Protein AF-A0A538KLN3-F1 (afdb_monomer_lite)

Foldseek 3Di:
DPPPVVVVPPPQFDQDPDGTDVVSVVVVVVVVVVVVVVVVVVVVVVVVVVVVVVVVVVVVVVVVVVVVVVVVVVVVVVVVVVVVVVVVVVVVVVVVVVVVVVVVVVVVVVVVVVVVVVVVVVVVVVVVVVVVVVVD

Sequence (136 aa):
MALERETIEKKDFPVGRRGYDPSAVDAHLQAIAAEVDELKRSNRQRKETLATGASEQVRAIIEAAETSGAEIRREAEEEAREIRADANRDAKREREEAARAAQTEREQAASEAQRQRDEASVQARDYVGRVSDLTS

pLDDT: mean 89.15, std 14.96, range [40.44, 98.62]

Secondary structure (DSSP, 8-state):
----TTTTSTTSS-EETTEE-HHHHHHHHHHHHHHHHHHHHHHHHHHHHHHHHHHHHHHHHHHHHHHHHHHHHHHHHHHHHHHHHHHHHHHHHHHHHHHHHHHHHHHHHHHHHHHHHHHHHHHHHHHHHHHHHHH-

Radius of gyration: 53.35 Å; chains: 1; bounding box: 85×17×156 Å

Structure (mmCIF, N/CA/C/O backbone):
data_AF-A0A538KLN3-F1
#
_entry.id   AF-A0A538KLN3-F1
#
loop_
_atom_site.group_PDB
_atom_site.id
_atom_site.type_symbol
_atom_site.label_atom_id
_atom_site.label_alt_id
_atom_site.label_comp_id
_atom_site.label_asym_id
_atom_site.label_entity_id
_atom_site.label_seq_id
_atom_site.pdbx_PDB_ins_code
_atom_site.Cartn_x
_atom_site.Cartn_y
_atom_site.Cartn_z
_atom_site.occupancy
_atom_site.B_iso_or_equiv
_atom_site.auth_seq_id
_atom_site.auth_comp_id
_atom_site.auth_asym_id
_atom_site.auth_atom_id
_atom_site.pdbx_PDB_model_num
ATOM 1 N N . MET A 1 1 ? -22.105 1.886 48.375 1.00 40.44 1 MET A N 1
ATOM 2 C CA . MET A 1 1 ? -22.461 2.582 49.620 1.00 40.44 1 MET A CA 1
ATOM 3 C C . MET A 1 1 ? -21.918 1.740 50.743 1.00 40.44 1 MET A C 1
ATOM 5 O O . MET A 1 1 ? -22.318 0.591 50.871 1.00 40.44 1 MET A O 1
ATOM 9 N N . ALA A 1 2 ? -20.891 2.248 51.418 1.00 42.47 2 ALA A N 1
AT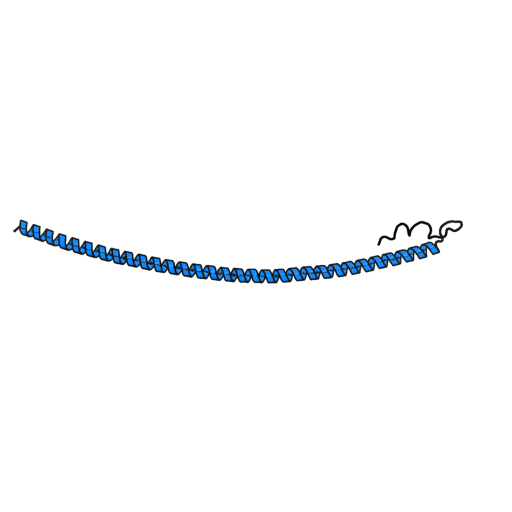OM 10 C CA . ALA A 1 2 ? -20.478 1.678 52.686 1.00 42.47 2 ALA A CA 1
ATOM 11 C C . ALA A 1 2 ? -21.656 1.878 53.641 1.00 42.47 2 ALA A C 1
ATOM 13 O O . ALA A 1 2 ? -22.209 2.974 53.661 1.00 42.47 2 ALA A O 1
ATOM 14 N N . LEU A 1 3 ? -22.055 0.840 54.376 1.00 53.84 3 LEU A N 1
ATOM 15 C CA . LEU A 1 3 ? -22.774 1.056 55.626 1.00 53.84 3 LEU A CA 1
ATOM 16 C C . LEU A 1 3 ? -21.921 2.060 56.403 1.00 53.84 3 LEU A C 1
ATOM 18 O O . LEU A 1 3 ? -20.764 1.762 56.720 1.00 53.84 3 LEU A O 1
ATOM 22 N N . GLU A 1 4 ? -22.411 3.290 56.540 1.00 50.19 4 GLU A N 1
ATOM 23 C CA . GLU A 1 4 ? -21.674 4.345 57.217 1.00 50.19 4 GLU A CA 1
ATOM 24 C C . GLU A 1 4 ? -21.343 3.813 58.609 1.00 50.19 4 GLU A C 1
ATOM 26 O O . GLU A 1 4 ? -22.218 3.339 59.332 1.00 50.19 4 GLU A O 1
ATOM 31 N N . ARG A 1 5 ? -20.053 3.816 58.976 1.00 50.59 5 ARG A N 1
ATOM 32 C CA . ARG A 1 5 ? -19.593 3.333 60.293 1.00 50.59 5 ARG A CA 1
ATOM 33 C C . ARG A 1 5 ? -20.361 3.985 61.447 1.00 50.59 5 ARG A C 1
ATOM 35 O O . ARG A 1 5 ? -20.402 3.410 62.527 1.00 50.59 5 ARG A O 1
ATOM 42 N N . GLU A 1 6 ? -20.944 5.151 61.191 1.00 51.22 6 GLU A N 1
ATOM 43 C CA . GLU A 1 6 ? -21.773 5.940 62.096 1.00 51.22 6 GLU A CA 1
ATOM 44 C C . GLU A 1 6 ? -23.141 5.293 62.387 1.00 51.22 6 GLU A C 1
ATOM 46 O O . GLU A 1 6 ? -23.649 5.441 63.492 1.00 51.22 6 GLU A O 1
ATOM 51 N N . THR A 1 7 ? -23.717 4.509 61.465 1.00 52.75 7 THR A N 1
ATOM 52 C CA . THR A 1 7 ? -24.994 3.797 61.685 1.00 52.75 7 THR A CA 1
ATOM 53 C C . THR A 1 7 ? -24.812 2.516 62.504 1.00 52.75 7 THR A C 1
ATOM 55 O O . THR A 1 7 ? -25.705 2.120 63.235 1.00 52.75 7 THR A O 1
ATOM 58 N N . ILE A 1 8 ? -23.626 1.894 62.446 1.00 54.88 8 ILE A N 1
ATOM 59 C CA . ILE A 1 8 ? -23.242 0.736 63.282 1.00 54.88 8 ILE A CA 1
ATOM 60 C C . ILE A 1 8 ? -22.565 1.228 64.581 1.00 54.88 8 ILE A C 1
ATOM 62 O O . ILE A 1 8 ? -21.755 0.539 65.206 1.00 54.88 8 ILE A O 1
ATOM 66 N N . GLU A 1 9 ? -22.834 2.461 65.015 1.00 51.91 9 GLU A N 1
ATOM 67 C CA . GLU A 1 9 ? -22.449 2.866 66.360 1.00 51.91 9 GLU A CA 1
ATOM 68 C C . GLU A 1 9 ? -23.309 2.123 67.388 1.00 51.91 9 GLU A C 1
ATOM 70 O O . GLU A 1 9 ? -24.508 1.952 67.222 1.00 51.91 9 GLU A O 1
ATOM 75 N N . LYS A 1 10 ? -22.648 1.694 68.470 1.00 53.56 10 LYS A N 1
ATOM 76 C CA . LYS A 1 10 ? -23.058 0.920 69.665 1.00 53.56 10 LYS A CA 1
ATOM 77 C C . LYS A 1 10 ? -24.443 1.176 70.318 1.00 53.56 10 LYS A C 1
ATOM 79 O O . LYS A 1 10 ? -24.670 0.653 71.411 1.00 53.56 10 LYS A O 1
ATOM 84 N N . LYS A 1 11 ? -25.324 1.985 69.731 1.00 54.47 11 LYS A N 1
ATOM 85 C CA . LYS A 1 11 ? -26.579 2.504 70.289 1.00 54.47 11 LYS A CA 1
ATOM 86 C C . LYS A 1 11 ? -27.849 1.770 69.838 1.00 54.47 11 LYS A C 1
ATOM 88 O O . LYS A 1 11 ? -28.867 1.953 70.495 1.00 54.47 11 LYS A O 1
ATOM 93 N N . ASP A 1 12 ? -27.793 0.920 68.813 1.00 59.28 12 ASP A N 1
ATOM 94 C CA . ASP A 1 12 ? -28.987 0.221 68.294 1.00 59.28 12 ASP A CA 1
ATOM 95 C C . ASP A 1 12 ? -29.430 -0.996 69.122 1.00 59.28 12 ASP A C 1
ATOM 97 O O . ASP A 1 12 ? -30.517 -1.535 68.917 1.00 59.28 12 ASP A O 1
ATOM 101 N N . PHE A 1 13 ? -28.623 -1.425 70.096 1.00 58.72 13 PHE A N 1
ATOM 102 C CA . PHE A 1 13 ? -28.920 -2.608 70.900 1.00 58.72 13 PHE A CA 1
ATOM 103 C C . PHE A 1 13 ? -29.306 -2.230 72.336 1.00 58.72 13 PHE A C 1
ATOM 105 O O . PHE A 1 13 ? -28.456 -1.726 73.081 1.00 58.72 13 PHE A O 1
ATOM 112 N N . PRO A 1 14 ? -30.550 -2.499 72.775 1.00 60.72 14 PRO A N 1
ATOM 113 C CA . PRO A 1 14 ? -30.948 -2.267 74.156 1.00 60.72 14 PRO A CA 1
ATOM 114 C C . PRO A 1 14 ? -30.121 -3.148 75.102 1.00 60.72 14 PRO A C 1
ATOM 116 O O . PRO A 1 14 ? -29.943 -4.350 74.886 1.00 60.72 14 PRO A O 1
ATOM 119 N N . VAL A 1 15 ? -29.592 -2.532 76.161 1.00 57.62 15 VAL A N 1
ATOM 120 C CA . VAL A 1 15 ? -28.735 -3.194 77.152 1.00 57.62 15 VAL A CA 1
ATOM 121 C C . VAL A 1 15 ? -29.587 -3.561 78.366 1.00 57.62 15 VAL A C 1
ATOM 123 O O . VAL A 1 15 ? -30.045 -2.691 79.106 1.00 57.62 15 VAL A O 1
ATOM 126 N N . GLY A 1 16 ? -29.826 -4.853 78.578 1.00 61.91 16 GLY A N 1
ATOM 127 C CA . GLY A 1 16 ? -30.449 -5.365 79.796 1.00 61.91 16 GLY A CA 1
ATOM 128 C C . GLY A 1 16 ? -29.449 -5.455 80.955 1.00 61.91 16 GLY A C 1
ATOM 129 O O . GLY A 1 16 ? -28.248 -5.248 80.788 1.00 61.91 16 GLY A O 1
ATOM 130 N N . ARG A 1 17 ? -29.919 -5.866 82.144 1.00 55.09 17 ARG A N 1
ATOM 131 C CA . ARG A 1 17 ? -29.104 -6.023 83.376 1.00 55.09 17 ARG A CA 1
ATOM 132 C C . ARG A 1 17 ? -27.859 -6.933 83.243 1.00 55.09 17 ARG A C 1
ATOM 134 O O . ARG A 1 17 ? -27.083 -7.008 84.192 1.00 55.09 17 ARG A O 1
ATOM 141 N N . ARG A 1 18 ? -27.667 -7.639 82.118 1.00 59.72 18 ARG A N 1
ATOM 142 C CA . ARG A 1 18 ? -26.562 -8.586 81.866 1.00 59.72 18 ARG A CA 1
ATOM 143 C C . ARG A 1 18 ? -25.965 -8.559 80.443 1.00 59.72 18 ARG A C 1
ATOM 145 O O . ARG A 1 18 ? -25.191 -9.454 80.125 1.00 59.72 18 ARG A O 1
ATOM 152 N N . GLY A 1 19 ? -26.276 -7.563 79.606 1.00 69.06 19 GLY A N 1
ATOM 153 C CA . GLY A 1 19 ? -25.743 -7.464 78.236 1.00 69.06 19 GLY A CA 1
ATOM 154 C C . GLY A 1 19 ? -26.793 -7.065 77.197 1.00 69.06 19 GLY A C 1
ATOM 155 O O . GLY A 1 19 ? -27.883 -6.629 77.561 1.00 69.06 19 GLY A O 1
ATOM 156 N N . TYR A 1 20 ? -26.450 -7.197 75.913 1.00 72.69 20 TYR A N 1
ATOM 157 C CA . TYR A 1 20 ? -27.360 -6.930 74.794 1.00 72.69 20 TYR A CA 1
ATOM 158 C C . TYR A 1 20 ? -28.509 -7.941 74.741 1.00 72.69 20 TYR A C 1
ATOM 160 O O . TYR A 1 20 ? -28.307 -9.114 75.056 1.00 72.69 20 TYR A O 1
ATOM 168 N N . ASP A 1 21 ? -29.694 -7.486 74.334 1.00 80.19 21 ASP A N 1
ATOM 169 C CA . ASP A 1 21 ? -30.831 -8.361 74.036 1.00 80.19 21 ASP A CA 1
ATOM 170 C C . ASP A 1 21 ? -30.524 -9.234 72.803 1.00 80.19 21 ASP A C 1
ATOM 172 O O . ASP A 1 21 ? -30.411 -8.695 71.697 1.00 80.19 21 ASP A O 1
ATOM 176 N N . PRO A 1 22 ? -30.399 -10.568 72.956 1.00 80.31 22 PRO A N 1
ATOM 177 C CA . PRO A 1 22 ? -30.076 -11.459 71.845 1.00 80.31 22 PRO A CA 1
ATOM 178 C C . PRO A 1 22 ? -31.083 -11.378 70.694 1.00 80.31 22 PRO A C 1
ATOM 180 O O . PRO A 1 22 ? -30.689 -11.450 69.537 1.00 80.31 22 PRO A O 1
ATOM 183 N N . SER A 1 23 ? -32.368 -11.157 70.989 1.00 82.88 23 SER A N 1
ATOM 184 C CA . SER A 1 23 ? -33.414 -11.101 69.961 1.00 82.88 23 SER A CA 1
ATOM 185 C C . SER A 1 23 ? -33.324 -9.838 69.099 1.00 82.88 23 SER A C 1
ATOM 187 O O . SER A 1 23 ? -33.508 -9.897 67.883 1.00 82.88 23 SER A O 1
ATOM 189 N N . ALA A 1 24 ? -32.965 -8.704 69.709 1.00 82.31 24 ALA A N 1
ATOM 190 C CA . ALA A 1 24 ? -32.718 -7.453 68.998 1.00 82.31 24 ALA A CA 1
ATOM 191 C C . ALA A 1 24 ? -31.444 -7.534 68.140 1.00 82.31 24 ALA A C 1
ATOM 193 O O . ALA A 1 24 ? -31.406 -7.009 67.026 1.00 82.31 24 ALA A O 1
ATOM 194 N N . VAL A 1 25 ? -30.416 -8.230 68.636 1.00 83.94 25 VAL A N 1
ATOM 195 C CA . VAL A 1 25 ? -29.184 -8.498 67.881 1.00 83.94 25 VAL A CA 1
ATOM 196 C C . VAL A 1 25 ? -29.466 -9.385 66.672 1.00 83.94 25 VAL A C 1
ATOM 198 O O . VAL A 1 25 ? -29.067 -9.034 65.564 1.00 83.94 25 VAL A O 1
ATOM 201 N N . ASP A 1 26 ? -30.200 -10.481 66.853 1.00 84.38 26 ASP A N 1
ATOM 202 C CA . ASP A 1 26 ? -30.544 -11.396 65.763 1.00 84.38 26 ASP A CA 1
ATOM 203 C C . ASP A 1 26 ? -31.380 -10.702 64.680 1.00 84.38 26 ASP A C 1
ATOM 205 O O . ASP A 1 26 ? -31.111 -10.873 63.490 1.00 84.38 26 ASP A O 1
ATOM 209 N N . ALA A 1 27 ? -32.340 -9.858 65.074 1.00 87.56 27 ALA A N 1
ATOM 210 C CA . ALA A 1 27 ? -33.141 -9.072 64.136 1.00 87.56 27 ALA A CA 1
ATOM 211 C C . ALA A 1 27 ? -32.282 -8.097 63.308 1.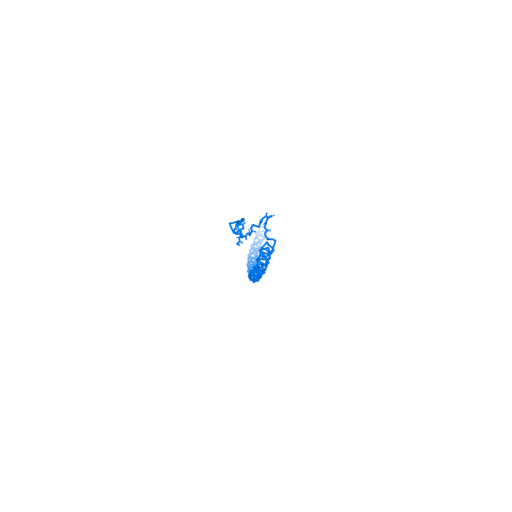00 87.56 27 ALA A C 1
ATOM 213 O O . ALA A 1 27 ? -32.453 -7.989 62.093 1.00 87.56 27 ALA A O 1
ATOM 214 N N . HIS A 1 28 ? -31.318 -7.422 63.937 1.00 85.44 28 HIS A N 1
ATOM 215 C CA . HIS A 1 28 ? -30.410 -6.513 63.236 1.00 85.44 28 HIS A CA 1
ATOM 216 C C . HIS A 1 28 ? -29.427 -7.260 62.324 1.00 85.44 28 HIS A C 1
ATOM 218 O O . HIS A 1 28 ? -29.189 -6.845 61.191 1.00 85.44 28 HIS A O 1
ATOM 224 N N . LEU A 1 29 ? -28.881 -8.394 62.774 1.00 88.62 29 LEU A N 1
ATOM 225 C CA . LEU A 1 29 ? -28.012 -9.233 61.947 1.00 88.62 29 LEU A CA 1
ATOM 226 C C . LEU A 1 29 ? -28.761 -9.799 60.735 1.00 88.62 29 LEU A C 1
ATOM 228 O O . LEU A 1 29 ? -28.181 -9.877 59.652 1.00 88.62 29 LEU A O 1
ATOM 232 N N . GLN A 1 30 ? -30.046 -10.136 60.880 1.00 89.81 30 GLN A N 1
ATOM 233 C CA . GLN A 1 30 ? -30.904 -10.510 59.752 1.00 89.81 30 GLN A CA 1
ATOM 234 C C . GLN A 1 30 ? -31.116 -9.346 58.775 1.00 89.81 30 GLN A C 1
ATOM 236 O O . GLN A 1 30 ? -31.049 -9.564 57.565 1.00 89.81 30 GLN A O 1
ATOM 241 N N . ALA A 1 31 ? -31.311 -8.120 59.271 1.00 88.88 31 ALA A N 1
ATOM 242 C CA . ALA A 1 31 ? -31.421 -6.932 58.423 1.00 88.88 31 ALA A CA 1
ATOM 243 C C . ALA A 1 31 ? -30.125 -6.675 57.630 1.00 88.88 31 ALA A C 1
ATOM 245 O O . ALA A 1 31 ? -30.171 -6.546 56.407 1.00 88.88 31 ALA A O 1
ATOM 246 N N . ILE A 1 32 ? -28.960 -6.724 58.289 1.00 90.31 32 ILE A N 1
ATOM 247 C CA . ILE A 1 32 ? -27.654 -6.605 57.620 1.00 90.31 32 ILE A CA 1
ATOM 248 C C . ILE A 1 32 ? -27.465 -7.723 56.591 1.00 90.31 32 ILE A C 1
ATOM 250 O O . ILE A 1 32 ? -27.003 -7.467 55.480 1.00 90.31 32 ILE A O 1
ATOM 254 N N . ALA A 1 33 ? -27.808 -8.968 56.933 1.00 90.94 33 ALA A N 1
ATOM 255 C CA . ALA A 1 33 ? -27.683 -10.087 56.005 1.00 90.94 33 ALA A CA 1
ATOM 256 C C . ALA A 1 33 ? -28.539 -9.869 54.745 1.00 90.94 33 ALA A C 1
ATOM 258 O O . ALA A 1 33 ? -28.049 -10.075 53.633 1.00 90.94 33 ALA A O 1
ATOM 259 N N . ALA A 1 34 ? -29.772 -9.378 54.905 1.00 91.81 34 ALA A N 1
ATOM 260 C CA . ALA A 1 34 ? -30.656 -9.049 53.792 1.00 91.81 34 ALA A CA 1
ATOM 261 C C . ALA A 1 34 ? -30.095 -7.917 52.911 1.00 91.81 34 ALA A C 1
ATOM 263 O O . ALA A 1 34 ? -30.097 -8.039 51.683 1.00 91.81 34 ALA A O 1
ATOM 264 N N . GLU A 1 35 ? -29.561 -6.853 53.515 1.00 91.00 35 GLU A N 1
ATOM 265 C CA . GLU A 1 35 ? -28.941 -5.736 52.790 1.00 91.00 35 GLU A CA 1
ATOM 266 C C . GLU A 1 35 ? -27.664 -6.151 52.050 1.00 91.00 35 GLU A C 1
ATOM 268 O O . GLU A 1 35 ? -27.459 -5.783 50.891 1.00 91.00 35 GLU A O 1
ATOM 273 N N . VAL A 1 36 ? -26.808 -6.960 52.682 1.00 93.12 36 VAL A N 1
ATOM 274 C CA . VAL A 1 36 ? -25.594 -7.499 52.055 1.00 93.12 36 VAL A CA 1
ATOM 275 C C . VAL A 1 36 ? -25.952 -8.407 50.882 1.00 93.12 36 VAL A C 1
ATOM 277 O O . VAL A 1 36 ? -25.294 -8.350 49.839 1.00 93.12 36 VAL A O 1
ATOM 280 N N . ASP A 1 37 ? -26.984 -9.235 51.018 1.00 92.81 37 ASP A N 1
ATOM 281 C CA . ASP A 1 37 ? -27.442 -10.090 49.929 1.00 92.81 37 ASP A CA 1
ATOM 282 C C . ASP A 1 37 ? -28.015 -9.278 48.765 1.00 92.81 37 ASP A C 1
ATOM 284 O O . ASP A 1 37 ? -27.697 -9.571 47.609 1.00 92.81 37 ASP A O 1
ATOM 288 N N . GLU A 1 38 ? -28.767 -8.213 49.040 1.00 92.88 38 GLU A N 1
ATOM 289 C CA . GLU A 1 38 ? -29.251 -7.291 48.009 1.00 92.88 38 GLU A CA 1
ATOM 290 C C . GLU A 1 38 ? -28.100 -6.546 47.314 1.00 92.88 38 GLU A C 1
ATOM 292 O O . GLU A 1 38 ? -28.025 -6.476 46.082 1.00 92.88 38 GLU A O 1
ATOM 297 N N . LEU A 1 39 ? -27.107 -6.084 48.075 1.00 92.81 39 LEU A N 1
ATOM 298 C CA . LEU A 1 39 ? -25.903 -5.468 47.522 1.00 92.81 39 LEU A CA 1
ATOM 299 C C . LEU A 1 39 ? -25.109 -6.451 46.643 1.00 92.81 39 LEU A C 1
ATOM 301 O O . LEU A 1 39 ? -24.561 -6.067 45.605 1.00 92.81 39 LEU A O 1
ATOM 305 N N . LYS A 1 40 ? -25.042 -7.732 47.021 1.00 93.44 40 LYS A N 1
ATOM 306 C CA . LYS A 1 40 ? -24.402 -8.781 46.210 1.00 93.44 40 LYS A CA 1
ATOM 307 C C . LYS A 1 40 ? -25.188 -9.088 44.936 1.00 93.44 40 LYS A C 1
ATOM 309 O O . LYS A 1 40 ? -24.562 -9.385 43.915 1.00 93.44 40 LYS A O 1
ATOM 314 N N . ARG A 1 41 ? -26.526 -9.070 44.975 1.00 93.00 41 ARG A N 1
ATOM 315 C CA . ARG A 1 41 ? -27.382 -9.273 43.790 1.00 93.00 41 ARG A CA 1
ATOM 316 C C . ARG A 1 41 ? -27.242 -8.114 42.808 1.00 93.00 41 ARG A C 1
ATOM 318 O O . ARG A 1 41 ? -26.894 -8.349 41.653 1.00 93.00 41 ARG A O 1
ATOM 325 N N . SER A 1 42 ? -27.386 -6.880 43.284 1.00 91.88 42 SER A N 1
ATOM 326 C CA . SER A 1 42 ? -27.243 -5.679 42.452 1.00 91.88 42 SER A CA 1
ATOM 327 C C . SER A 1 42 ? -25.845 -5.552 41.834 1.00 91.88 42 SER A C 1
ATOM 329 O O . SER A 1 42 ? -25.718 -5.229 40.654 1.00 91.88 42 SER A O 1
ATOM 331 N N . ASN A 1 43 ? -24.775 -5.877 42.573 1.00 92.06 43 ASN A N 1
ATOM 332 C CA . ASN A 1 43 ? -23.423 -5.911 42.006 1.00 92.06 43 ASN A CA 1
ATOM 333 C C . ASN A 1 43 ? -23.253 -6.980 40.920 1.00 92.06 43 ASN A C 1
ATOM 335 O O . ASN A 1 43 ? -22.555 -6.728 39.939 1.00 92.06 43 ASN A O 1
ATOM 339 N N . ARG A 1 44 ? -23.857 -8.166 41.077 1.00 92.12 44 ARG A N 1
ATOM 340 C CA . ARG A 1 44 ? -23.821 -9.212 40.042 1.00 92.12 44 ARG A CA 1
ATOM 341 C C . ARG A 1 44 ? -24.512 -8.746 38.763 1.00 92.12 44 ARG A C 1
ATOM 343 O O . ARG A 1 44 ? -23.890 -8.804 37.709 1.00 92.12 44 ARG A O 1
ATOM 350 N N . GLN A 1 45 ? -25.716 -8.191 38.878 1.00 91.19 45 GLN A N 1
ATOM 351 C CA . GLN A 1 45 ? -26.461 -7.645 37.739 1.00 91.19 45 GLN A CA 1
ATOM 352 C C . GLN A 1 45 ? -25.685 -6.528 37.029 1.00 91.19 45 GLN A C 1
ATOM 354 O O . GLN A 1 45 ? -25.528 -6.563 35.815 1.00 91.19 45 GLN A O 1
ATOM 359 N N . ARG A 1 46 ? -25.109 -5.576 37.780 1.00 90.25 46 ARG A N 1
ATOM 360 C CA . ARG A 1 46 ? -24.280 -4.506 37.196 1.00 90.25 46 ARG A CA 1
ATOM 361 C C . ARG A 1 46 ? -23.087 -5.057 36.421 1.00 90.25 46 ARG A C 1
ATOM 363 O O . ARG A 1 46 ? -22.806 -4.572 35.331 1.00 90.25 46 ARG A O 1
ATOM 370 N N . LYS A 1 47 ? -22.386 -6.057 36.966 1.00 91.75 47 LYS A N 1
ATOM 371 C CA . LYS A 1 47 ? -21.253 -6.701 36.283 1.00 91.75 47 LYS A CA 1
ATOM 372 C C . LYS A 1 47 ? -21.685 -7.409 35.001 1.00 91.75 47 LYS A C 1
ATOM 374 O O . LYS A 1 47 ? -20.971 -7.317 34.013 1.00 91.75 47 LYS A O 1
ATOM 379 N N . GLU A 1 48 ? -22.833 -8.076 35.010 1.00 90.38 48 GLU A N 1
ATOM 380 C CA . GLU A 1 48 ? -23.387 -8.762 33.840 1.00 90.38 48 GLU A CA 1
ATOM 381 C C . GLU A 1 48 ? -23.766 -7.779 32.724 1.00 90.38 48 GLU A C 1
ATOM 383 O O . GLU A 1 48 ? -23.381 -7.973 31.571 1.00 90.38 48 GLU A O 1
ATOM 388 N N . THR A 1 49 ? -24.423 -6.666 33.066 1.00 90.19 49 THR A N 1
ATOM 389 C CA . THR A 1 49 ? -24.722 -5.589 32.109 1.00 90.19 49 THR A CA 1
ATOM 390 C C . THR A 1 49 ? -23.445 -4.984 31.524 1.00 90.19 49 THR A C 1
ATOM 392 O O . THR A 1 49 ? -23.359 -4.764 30.319 1.00 90.19 49 THR A O 1
ATOM 395 N N . LEU A 1 50 ? -22.431 -4.747 32.361 1.00 94.19 50 LEU A N 1
ATOM 396 C CA . LEU A 1 50 ? -21.162 -4.156 31.930 1.00 94.19 50 LEU A CA 1
ATOM 397 C C . LEU A 1 50 ? -20.358 -5.118 31.045 1.00 94.19 50 LEU A C 1
ATOM 399 O O . LEU A 1 50 ? -19.780 -4.690 30.052 1.00 94.19 50 LEU A O 1
ATOM 403 N N . ALA A 1 51 ? -20.368 -6.415 31.364 1.00 93.69 51 ALA A N 1
ATOM 404 C CA . ALA A 1 51 ? -19.770 -7.451 30.529 1.00 93.69 51 ALA A CA 1
ATOM 405 C C . ALA A 1 51 ? -20.477 -7.554 29.171 1.00 93.69 51 ALA A C 1
ATOM 407 O O . ALA A 1 51 ? -19.805 -7.584 28.147 1.00 93.69 51 ALA A O 1
ATOM 408 N N . THR A 1 52 ? -21.813 -7.528 29.158 1.00 94.31 52 THR A N 1
ATOM 409 C CA . THR A 1 52 ? -22.607 -7.575 27.920 1.00 94.31 52 THR A CA 1
ATOM 410 C C . THR A 1 52 ? -22.303 -6.373 27.029 1.00 94.31 52 THR A C 1
ATOM 412 O O . THR A 1 52 ? -21.913 -6.554 25.879 1.00 94.31 52 THR A O 1
ATOM 415 N N . GLY A 1 53 ? -22.359 -5.154 27.579 1.00 94.31 53 GLY A N 1
ATOM 416 C CA . GLY A 1 53 ? -22.036 -3.940 26.826 1.00 94.31 53 GLY A CA 1
ATOM 417 C C . GLY A 1 53 ? -20.582 -3.907 26.342 1.00 94.31 53 GLY A C 1
ATOM 418 O O . GLY A 1 53 ? -20.312 -3.495 25.217 1.00 94.31 53 GLY A O 1
ATOM 419 N N . ALA A 1 54 ? -19.632 -4.400 27.145 1.00 94.88 54 ALA A N 1
ATOM 420 C CA . ALA A 1 54 ? -18.239 -4.520 26.719 1.00 94.88 54 ALA A CA 1
ATOM 421 C C . ALA A 1 54 ? -18.067 -5.542 25.583 1.00 94.88 54 ALA A C 1
ATOM 423 O O . ALA A 1 54 ? -17.333 -5.278 24.633 1.00 94.88 54 ALA A O 1
ATOM 424 N N . SER A 1 55 ? -18.748 -6.690 25.645 1.00 95.81 55 SER A N 1
ATOM 425 C CA . SER A 1 55 ? -18.720 -7.699 24.581 1.00 95.81 55 SER A CA 1
ATOM 426 C C . SER A 1 55 ? -19.340 -7.188 23.282 1.00 95.81 55 SER A C 1
ATOM 428 O O . SER A 1 55 ? -18.770 -7.415 22.216 1.00 95.81 55 SER A O 1
ATOM 430 N N . GLU A 1 56 ? -20.459 -6.467 23.354 1.00 96.44 56 GLU A N 1
ATOM 431 C CA . GLU A 1 56 ? -21.081 -5.817 22.195 1.00 96.44 56 GLU A CA 1
ATOM 432 C C . GLU A 1 56 ? -20.152 -4.770 21.575 1.00 96.44 56 GLU A C 1
ATOM 434 O O . GLU A 1 56 ? -19.947 -4.769 20.361 1.00 96.44 56 GLU A O 1
ATOM 439 N N . GLN A 1 57 ? -19.512 -3.944 22.406 1.00 96.81 57 GLN A N 1
ATOM 440 C CA . GLN A 1 57 ? -18.557 -2.943 21.941 1.00 96.81 57 GLN A CA 1
ATOM 441 C C . GLN A 1 57 ? -17.344 -3.583 21.253 1.00 96.81 57 GLN A C 1
ATOM 443 O O . GLN A 1 57 ? -16.932 -3.134 20.185 1.00 96.81 57 GLN A O 1
ATOM 448 N N . VAL A 1 58 ? -16.773 -4.644 21.834 1.00 97.88 58 VAL A N 1
ATOM 449 C CA . VAL A 1 58 ? -15.651 -5.376 21.223 1.00 97.88 58 VAL A CA 1
ATOM 450 C C . VAL A 1 58 ? -16.075 -6.006 19.898 1.00 97.88 58 VAL A C 1
ATOM 452 O O . VAL A 1 58 ? -15.339 -5.900 18.920 1.00 97.88 58 VAL A O 1
ATOM 455 N N . ARG A 1 59 ? -17.271 -6.604 19.830 1.00 97.31 59 ARG A N 1
ATOM 456 C CA . ARG A 1 59 ? -17.809 -7.169 18.587 1.00 97.31 59 ARG A CA 1
A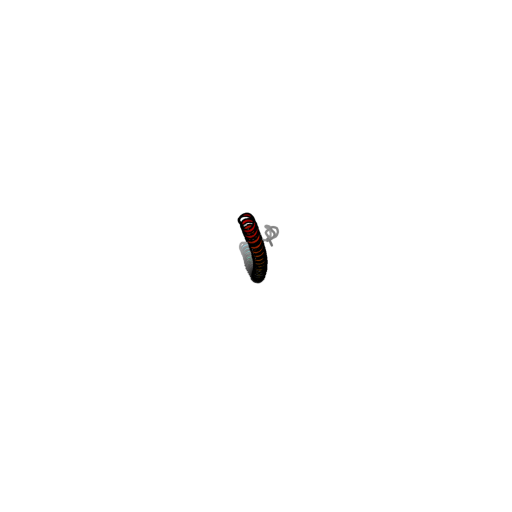TOM 457 C C . ARG A 1 59 ? -17.946 -6.106 17.495 1.00 97.31 59 ARG A C 1
ATOM 459 O O . ARG A 1 59 ? -17.495 -6.347 16.382 1.00 97.31 59 ARG A O 1
ATOM 466 N N . ALA A 1 60 ? -18.491 -4.935 17.825 1.00 97.88 60 ALA A N 1
ATOM 467 C CA . ALA A 1 60 ? -18.638 -3.830 16.879 1.00 97.88 60 ALA A CA 1
ATOM 468 C C . ALA A 1 60 ? -17.283 -3.319 16.357 1.00 97.88 60 ALA A C 1
ATOM 470 O O . ALA A 1 60 ? -17.140 -3.035 15.170 1.00 97.88 60 ALA A O 1
ATOM 471 N N . ILE A 1 61 ? -16.265 -3.240 17.224 1.00 98.06 61 ILE A N 1
ATOM 472 C CA . ILE A 1 61 ? -14.906 -2.845 16.820 1.00 98.06 61 ILE A CA 1
ATOM 473 C C . ILE A 1 61 ? -14.300 -3.876 15.865 1.00 98.06 61 ILE A C 1
ATOM 475 O O . ILE A 1 61 ? -13.703 -3.492 14.862 1.00 98.06 61 ILE A O 1
ATOM 479 N N . ILE A 1 62 ? -14.445 -5.170 16.164 1.00 98.38 62 ILE A N 1
ATOM 480 C CA . ILE A 1 62 ? -13.912 -6.242 15.314 1.00 98.38 62 ILE A CA 1
ATOM 481 C C . ILE A 1 62 ? -14.592 -6.220 13.944 1.00 98.38 62 ILE A C 1
ATOM 483 O O . ILE A 1 62 ? -13.900 -6.243 12.935 1.00 98.38 62 ILE A O 1
ATOM 487 N N . GLU A 1 63 ? -15.915 -6.084 13.892 1.00 97.94 63 GLU A N 1
ATOM 488 C CA . GLU A 1 63 ? -16.668 -6.012 12.633 1.00 97.94 63 GLU A CA 1
ATOM 489 C C . GLU A 1 63 ? -16.255 -4.801 11.775 1.00 97.94 63 GLU A C 1
ATOM 491 O O . GLU A 1 63 ? -16.037 -4.920 10.564 1.00 97.94 63 GLU A O 1
ATOM 496 N N . ALA A 1 64 ? -16.057 -3.638 12.405 1.00 97.81 64 ALA A N 1
ATOM 497 C CA . ALA A 1 64 ? -15.538 -2.454 11.726 1.00 97.81 64 ALA A CA 1
ATOM 498 C C . ALA A 1 64 ? -14.100 -2.665 11.216 1.00 97.81 64 ALA A C 1
ATOM 500 O O . ALA A 1 64 ? -13.779 -2.287 10.088 1.00 97.81 64 ALA A O 1
ATOM 501 N N . ALA A 1 65 ? -13.239 -3.299 12.017 1.00 97.50 65 ALA A N 1
ATOM 502 C CA . ALA A 1 65 ? -11.863 -3.605 11.636 1.00 97.50 65 ALA A CA 1
ATOM 503 C C . ALA A 1 65 ? -11.788 -4.632 10.495 1.00 97.50 65 ALA A C 1
ATOM 505 O O . ALA A 1 65 ? -10.954 -4.498 9.602 1.00 97.50 65 ALA A O 1
ATOM 506 N N . GLU A 1 66 ? -12.665 -5.635 10.485 1.00 98.31 66 GLU A N 1
ATOM 507 C CA . GLU A 1 66 ? -12.767 -6.621 9.407 1.00 98.31 66 GLU A CA 1
ATOM 508 C C . GLU A 1 66 ? -13.221 -5.975 8.099 1.00 98.31 66 GLU A C 1
ATOM 510 O O . GLU A 1 66 ? -12.623 -6.234 7.051 1.00 98.31 66 GLU A O 1
ATOM 515 N N . THR A 1 67 ? -14.223 -5.095 8.171 1.00 98.19 67 THR A N 1
ATOM 516 C CA . THR A 1 67 ? -14.718 -4.329 7.020 1.00 98.19 67 THR A CA 1
ATOM 517 C C . THR A 1 67 ? -13.613 -3.443 6.450 1.00 98.19 67 THR A C 1
ATOM 519 O O . THR A 1 67 ? -13.264 -3.573 5.278 1.00 98.19 67 THR A O 1
ATOM 522 N N . SER A 1 68 ? -12.976 -2.629 7.296 1.00 98.19 68 SER A N 1
ATOM 523 C CA . SER A 1 68 ? -11.863 -1.766 6.887 1.00 98.19 68 SER A CA 1
ATOM 524 C C . SER A 1 68 ? -10.684 -2.576 6.334 1.00 98.19 68 SER A C 1
ATOM 526 O O . SER A 1 68 ? -10.103 -2.229 5.309 1.00 98.19 68 SER A O 1
ATOM 528 N N . GLY A 1 69 ? -10.361 -3.714 6.952 1.00 98.31 69 GLY A N 1
ATOM 529 C CA . GLY A 1 69 ? -9.317 -4.608 6.464 1.00 98.31 69 GLY A CA 1
ATOM 530 C C . GLY A 1 69 ? -9.642 -5.223 5.100 1.00 98.31 69 GLY A C 1
ATOM 531 O O . GLY A 1 69 ? -8.735 -5.441 4.298 1.00 98.31 69 GLY A O 1
ATOM 532 N N . ALA A 1 70 ? -10.913 -5.518 4.817 1.00 98.25 70 ALA A N 1
ATOM 533 C CA . ALA A 1 70 ? -11.344 -5.994 3.506 1.00 98.25 70 ALA A CA 1
ATOM 534 C C . ALA A 1 70 ? -11.240 -4.901 2.434 1.00 98.25 70 ALA A C 1
ATOM 536 O O . ALA A 1 70 ? -10.787 -5.191 1.326 1.00 98.25 70 ALA A O 1
ATOM 537 N N . GLU A 1 71 ? -11.592 -3.660 2.771 1.00 98.31 71 GLU A N 1
ATOM 538 C CA . GLU A 1 71 ? -11.459 -2.506 1.877 1.00 98.31 71 GLU A CA 1
ATOM 539 C C . GLU A 1 71 ? -9.995 -2.228 1.528 1.00 98.31 71 GLU A C 1
ATOM 541 O O . GLU A 1 71 ? -9.657 -2.213 0.346 1.00 98.31 71 GLU A O 1
ATOM 546 N N . ILE A 1 72 ? -9.111 -2.159 2.530 1.00 98.44 72 ILE A N 1
ATOM 547 C CA . ILE A 1 72 ? -7.666 -1.957 2.331 1.00 98.44 72 ILE A CA 1
ATOM 548 C C . ILE A 1 72 ? -7.077 -3.046 1.429 1.00 98.44 72 ILE A C 1
ATOM 550 O O . ILE A 1 72 ? -6.283 -2.759 0.536 1.00 98.44 72 ILE A O 1
ATOM 554 N N . ARG A 1 73 ? -7.459 -4.316 1.638 1.00 98.50 73 ARG A N 1
ATOM 555 C CA . ARG A 1 73 ? -6.988 -5.411 0.776 1.00 98.50 73 ARG A CA 1
ATOM 556 C C . ARG A 1 73 ? -7.464 -5.243 -0.661 1.00 98.50 73 ARG A C 1
ATOM 558 O O . ARG A 1 73 ? -6.674 -5.449 -1.576 1.00 98.50 73 ARG A O 1
ATOM 565 N N . ARG A 1 74 ? -8.732 -4.880 -0.861 1.00 98.50 74 ARG A N 1
ATOM 566 C CA . ARG A 1 74 ? -9.294 -4.667 -2.198 1.00 98.50 74 ARG A CA 1
ATOM 567 C C . ARG A 1 74 ? -8.568 -3.535 -2.926 1.00 98.50 74 ARG A C 1
ATOM 569 O O . ARG A 1 74 ? -8.172 -3.732 -4.069 1.00 98.50 74 ARG A O 1
ATOM 576 N N . GLU A 1 75 ? -8.366 -2.404 -2.258 1.00 98.56 75 GLU A N 1
ATOM 577 C CA . GLU A 1 75 ? -7.654 -1.245 -2.811 1.00 98.56 75 GLU A CA 1
ATOM 578 C C . GLU A 1 75 ? -6.206 -1.599 -3.160 1.00 98.56 75 GLU A C 1
ATOM 580 O O . GLU A 1 75 ? -5.779 -1.408 -4.295 1.00 98.56 75 GLU A O 1
ATOM 585 N N . ALA A 1 76 ? -5.479 -2.241 -2.242 1.00 98.56 76 ALA A N 1
ATOM 586 C CA . ALA A 1 76 ? -4.105 -2.668 -2.494 1.00 98.56 76 ALA A CA 1
ATOM 587 C C . ALA A 1 76 ? -3.997 -3.661 -3.666 1.00 98.56 76 ALA A C 1
ATOM 589 O O . ALA A 1 76 ? -3.033 -3.636 -4.435 1.00 98.56 76 ALA A O 1
ATOM 590 N N . GLU A 1 77 ? -4.971 -4.561 -3.823 1.00 98.56 77 GLU A N 1
ATOM 591 C CA . GLU A 1 77 ? -5.014 -5.475 -4.963 1.00 98.56 77 GLU A CA 1
ATOM 592 C C . GLU A 1 77 ? -5.299 -4.763 -6.287 1.00 98.56 77 GLU A C 1
ATOM 594 O O . GLU A 1 77 ? -4.758 -5.175 -7.316 1.00 98.56 77 GLU A O 1
ATOM 599 N N . GLU A 1 78 ? -6.165 -3.753 -6.282 1.00 98.62 78 GLU A N 1
ATOM 600 C CA . GLU A 1 78 ? -6.481 -2.928 -7.448 1.00 98.62 78 GLU A CA 1
ATOM 601 C C . GLU A 1 78 ? -5.258 -2.109 -7.870 1.00 98.62 78 GLU A C 1
ATOM 603 O O . GLU A 1 78 ? -4.778 -2.278 -8.992 1.00 98.62 78 GLU A O 1
ATOM 608 N N . GLU A 1 79 ? -4.645 -1.377 -6.940 1.00 98.62 79 GLU A N 1
ATOM 609 C CA . GLU A 1 79 ? -3.406 -0.627 -7.174 1.00 98.62 79 GLU A CA 1
ATOM 610 C C . GLU A 1 79 ? -2.283 -1.535 -7.693 1.00 98.62 79 GLU A C 1
ATOM 612 O O . GLU A 1 79 ? -1.617 -1.236 -8.685 1.00 98.62 79 GLU A O 1
ATOM 617 N N . ALA A 1 80 ? -2.090 -2.713 -7.089 1.00 98.62 80 ALA A N 1
ATOM 618 C CA . ALA A 1 80 ? -1.078 -3.659 -7.552 1.00 98.62 80 ALA A CA 1
ATOM 619 C C . ALA A 1 80 ? -1.370 -4.197 -8.964 1.00 98.62 80 ALA A C 1
ATOM 621 O O . ALA A 1 80 ? -0.446 -4.571 -9.697 1.00 98.62 80 ALA A O 1
ATOM 622 N N . ARG A 1 81 ? -2.643 -4.320 -9.365 1.00 98.56 81 ARG A N 1
ATOM 623 C CA . ARG A 1 81 ? -3.007 -4.680 -10.746 1.00 98.56 81 ARG A CA 1
ATOM 624 C C . ARG A 1 81 ? -2.691 -3.532 -11.697 1.00 98.56 81 ARG A C 1
ATOM 626 O O . ARG A 1 81 ? -2.089 -3.801 -12.736 1.00 98.56 81 ARG A O 1
ATOM 633 N N . GLU A 1 82 ? -3.030 -2.301 -11.335 1.00 98.56 82 GLU A N 1
ATOM 634 C CA . GLU A 1 82 ? -2.752 -1.110 -12.142 1.00 98.56 82 GLU A CA 1
ATOM 635 C C . GLU A 1 82 ? -1.254 -0.905 -12.354 1.00 98.56 82 GLU A C 1
ATOM 637 O O . GLU A 1 82 ? -0.807 -0.886 -13.500 1.00 98.56 82 GLU A O 1
ATOM 642 N N . ILE A 1 83 ? -0.457 -0.916 -11.281 1.00 98.56 83 ILE A N 1
ATOM 643 C CA . ILE A 1 83 ? 1.005 -0.770 -11.348 1.00 98.56 83 ILE A CA 1
ATOM 644 C C . ILE A 1 83 ? 1.621 -1.829 -12.271 1.00 98.56 83 ILE A C 1
ATOM 646 O O . ILE A 1 83 ? 2.482 -1.525 -13.096 1.00 98.56 83 ILE A O 1
ATOM 650 N N . ARG A 1 84 ? 1.172 -3.089 -12.179 1.00 98.56 84 ARG A N 1
ATOM 651 C CA . ARG A 1 84 ? 1.651 -4.156 -13.077 1.00 98.56 84 ARG A CA 1
ATOM 652 C C . ARG A 1 84 ? 1.222 -3.926 -14.524 1.00 98.56 84 ARG A C 1
ATOM 654 O O . ARG A 1 84 ? 1.995 -4.214 -15.436 1.00 98.56 84 ARG A O 1
ATOM 661 N N . ALA A 1 85 ? 0.003 -3.447 -14.752 1.00 98.44 85 ALA A N 1
ATOM 662 C CA . ALA A 1 85 ? -0.491 -3.150 -16.091 1.00 98.44 85 ALA A CA 1
ATOM 663 C C . ALA A 1 85 ? 0.258 -1.970 -16.730 1.00 98.44 85 ALA A C 1
ATOM 665 O O . ALA A 1 85 ? 0.578 -2.037 -17.918 1.00 98.44 85 ALA A O 1
ATOM 666 N N . ASP A 1 86 ? 0.561 -0.927 -15.959 1.00 98.50 86 ASP A N 1
ATOM 667 C CA . ASP A 1 86 ? 1.370 0.218 -16.382 1.00 98.50 86 ASP A CA 1
ATOM 668 C C . ASP A 1 86 ? 2.806 -0.206 -16.688 1.00 98.50 86 ASP A C 1
ATOM 670 O O . ASP A 1 86 ? 3.274 -0.004 -17.808 1.00 98.50 86 ASP A O 1
ATOM 674 N N . ALA A 1 87 ? 3.462 -0.916 -15.766 1.00 98.56 87 ALA A N 1
ATOM 675 C CA . ALA A 1 87 ? 4.823 -1.408 -15.966 1.00 98.56 87 ALA A CA 1
ATOM 676 C C . ALA A 1 87 ? 4.945 -2.291 -17.220 1.00 98.56 87 ALA A C 1
ATOM 678 O O . ALA A 1 87 ? 5.902 -2.175 -17.983 1.00 98.56 87 ALA A O 1
ATOM 679 N N . ASN A 1 88 ? 3.953 -3.149 -17.482 1.00 98.56 88 ASN A N 1
ATOM 680 C CA . ASN A 1 88 ? 3.922 -3.965 -18.696 1.00 98.56 88 ASN A CA 1
ATOM 681 C C . ASN A 1 88 ? 3.734 -3.125 -19.968 1.00 98.56 88 ASN A C 1
ATOM 683 O O . ASN A 1 88 ? 4.342 -3.432 -20.996 1.00 98.56 88 ASN A O 1
ATOM 687 N N . ARG A 1 89 ? 2.893 -2.083 -19.922 1.00 98.50 89 ARG A N 1
ATOM 688 C CA . ARG A 1 89 ? 2.695 -1.159 -21.050 1.00 98.50 89 ARG A CA 1
ATOM 689 C C . ARG A 1 89 ? 3.965 -0.374 -21.351 1.00 98.50 89 ARG A C 1
ATOM 691 O O . ARG A 1 89 ? 4.359 -0.303 -22.514 1.00 98.50 89 ARG A O 1
ATOM 698 N N . ASP A 1 90 ? 4.619 0.147 -20.323 1.00 98.50 90 ASP A N 1
ATOM 699 C CA . ASP A 1 90 ? 5.863 0.899 -20.459 1.00 98.50 90 ASP A CA 1
ATOM 700 C C . ASP A 1 90 ? 6.997 0.014 -20.978 1.00 98.50 90 ASP A C 1
ATOM 702 O O . ASP A 1 90 ? 7.627 0.358 -21.977 1.00 98.50 90 ASP A O 1
ATOM 706 N N . ALA A 1 91 ? 7.179 -1.180 -20.407 1.00 98.44 91 ALA A N 1
ATOM 707 C CA . ALA A 1 91 ? 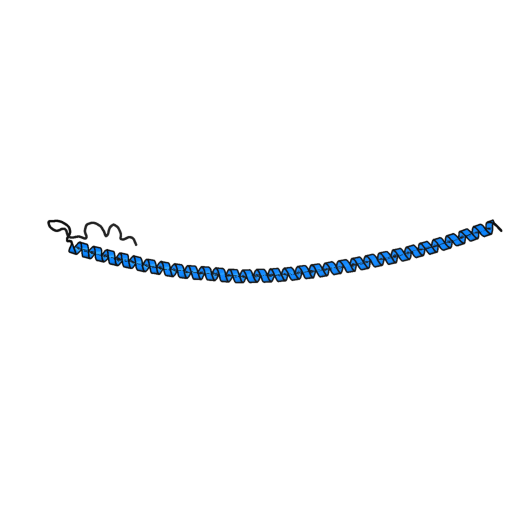8.180 -2.133 -20.882 1.00 98.44 91 ALA A CA 1
ATOM 708 C C . ALA A 1 91 ? 7.938 -2.555 -22.340 1.00 98.44 91 ALA A C 1
ATOM 710 O O . ALA A 1 91 ? 8.884 -2.761 -23.102 1.00 98.44 91 ALA A O 1
ATOM 711 N N . LYS A 1 92 ? 6.672 -2.696 -22.756 1.00 98.62 92 LYS A N 1
ATOM 712 C CA . LYS A 1 92 ? 6.333 -2.978 -24.154 1.00 98.62 92 LYS A CA 1
ATOM 713 C C . LYS A 1 92 ? 6.705 -1.802 -25.059 1.00 98.62 92 LYS A C 1
ATOM 715 O O . LYS A 1 92 ? 7.336 -2.032 -26.088 1.00 98.62 92 LYS A O 1
ATOM 720 N N . ARG A 1 93 ? 6.352 -0.573 -24.671 1.00 98.56 93 ARG A N 1
ATOM 721 C CA . ARG A 1 93 ? 6.684 0.645 -25.425 1.00 98.56 93 ARG A CA 1
ATOM 722 C C . ARG A 1 93 ? 8.195 0.786 -25.602 1.00 98.56 93 ARG A C 1
ATOM 724 O O . ARG A 1 93 ? 8.655 0.929 -26.728 1.00 98.56 93 ARG A O 1
ATOM 731 N N . GLU A 1 94 ? 8.960 0.643 -24.525 1.00 98.44 94 GLU A N 1
ATOM 732 C CA . GLU A 1 94 ? 10.422 0.748 -24.562 1.00 98.44 94 GLU A CA 1
ATOM 733 C C . GLU A 1 94 ? 11.054 -0.325 -25.463 1.00 98.44 94 GLU A C 1
ATOM 735 O O . GLU A 1 94 ? 11.935 -0.028 -26.268 1.00 98.44 94 GLU A O 1
ATOM 740 N N . ARG A 1 95 ? 10.563 -1.572 -25.409 1.00 98.44 95 ARG A N 1
ATOM 741 C CA . ARG A 1 95 ? 11.025 -2.640 -26.315 1.00 98.44 95 ARG A CA 1
ATOM 742 C C . ARG A 1 95 ? 10.725 -2.335 -27.779 1.00 98.44 95 ARG A C 1
ATOM 744 O O . ARG A 1 95 ? 11.559 -2.619 -28.636 1.00 98.44 95 ARG A O 1
ATOM 751 N N . GLU A 1 96 ? 9.545 -1.799 -28.076 1.00 98.56 96 GLU A N 1
ATOM 752 C CA . GLU A 1 96 ? 9.171 -1.412 -29.438 1.00 98.56 96 GLU A CA 1
ATOM 753 C C . GLU A 1 96 ? 10.026 -0.245 -29.948 1.00 98.56 96 GLU A C 1
ATOM 755 O O . GLU A 1 96 ? 10.479 -0.276 -31.091 1.00 98.56 96 GLU A O 1
ATOM 760 N N . GLU A 1 97 ? 10.292 0.753 -29.106 1.00 98.50 97 GLU A N 1
ATOM 761 C CA . GLU A 1 97 ? 11.172 1.881 -29.425 1.00 98.50 97 GLU A CA 1
ATOM 762 C C . GLU A 1 97 ? 12.612 1.418 -29.671 1.00 98.50 97 GLU A C 1
ATOM 764 O O . GLU A 1 97 ? 13.190 1.736 -30.712 1.00 98.50 97 GLU A O 1
ATOM 769 N N . ALA A 1 98 ? 13.162 0.587 -28.782 1.00 98.44 98 ALA A N 1
ATOM 770 C CA . ALA A 1 98 ? 14.498 0.018 -28.936 1.00 98.44 98 ALA A CA 1
ATOM 771 C C . ALA A 1 98 ? 14.618 -0.841 -30.206 1.00 98.44 98 ALA A C 1
ATOM 773 O O . ALA A 1 98 ? 15.619 -0.764 -30.920 1.00 98.44 98 ALA A O 1
ATOM 774 N N . ALA A 1 99 ? 13.587 -1.627 -30.534 1.00 98.44 99 ALA A N 1
ATOM 775 C CA . ALA A 1 99 ? 13.564 -2.422 -31.758 1.00 98.44 99 ALA A CA 1
ATOM 776 C C . ALA A 1 99 ? 13.575 -1.543 -33.019 1.00 98.44 99 ALA A C 1
ATOM 778 O O . ALA A 1 99 ? 14.312 -1.836 -33.962 1.00 98.44 99 ALA A O 1
ATOM 779 N N . ARG A 1 100 ? 12.804 -0.446 -33.030 1.00 98.50 100 ARG A N 1
ATOM 780 C CA . ARG A 1 100 ? 12.786 0.516 -34.146 1.00 98.50 100 ARG A CA 1
ATOM 781 C C . ARG A 1 100 ? 14.122 1.238 -34.301 1.00 98.50 100 ARG A C 1
ATOM 783 O O . ARG A 1 100 ? 14.605 1.381 -35.424 1.00 98.50 100 ARG A O 1
ATOM 790 N N . ALA A 1 101 ? 14.730 1.659 -33.192 1.00 98.38 101 ALA A N 1
ATOM 791 C CA . ALA A 1 101 ? 16.047 2.290 -33.196 1.00 98.38 101 ALA A CA 1
ATOM 792 C C . ALA A 1 101 ? 17.109 1.340 -33.772 1.00 98.38 101 ALA A C 1
ATOM 794 O O . ALA A 1 101 ? 17.781 1.683 -34.742 1.00 98.38 101 ALA A O 1
ATOM 795 N N . ALA A 1 102 ? 17.164 0.102 -33.274 1.00 98.31 102 ALA A N 1
ATOM 796 C CA . ALA A 1 102 ? 18.089 -0.913 -33.771 1.00 98.31 102 ALA A CA 1
ATOM 797 C C . ALA A 1 102 ? 17.866 -1.248 -35.255 1.00 98.31 102 ALA A C 1
ATOM 799 O O . ALA A 1 102 ? 18.823 -1.500 -35.986 1.00 98.31 102 ALA A O 1
ATOM 800 N N . GLN A 1 103 ? 16.614 -1.264 -35.723 1.00 98.31 103 GLN A N 1
ATOM 801 C CA . GLN A 1 103 ? 16.320 -1.448 -37.144 1.00 98.31 103 GLN A CA 1
ATOM 802 C C . GLN A 1 103 ? 16.877 -0.288 -37.979 1.00 98.31 103 GLN A C 1
ATOM 804 O O . GLN A 1 103 ? 17.540 -0.529 -38.985 1.00 98.31 103 GLN A O 1
ATOM 809 N N . THR A 1 104 ? 16.660 0.947 -37.531 1.00 98.44 104 THR A N 1
ATOM 810 C CA . THR A 1 104 ? 17.140 2.152 -38.222 1.00 98.44 104 THR A CA 1
ATOM 811 C C . THR A 1 104 ? 18.665 2.160 -38.316 1.00 98.44 104 THR A C 1
ATOM 813 O O . THR A 1 104 ? 19.214 2.370 -39.394 1.00 98.44 104 THR A O 1
ATOM 816 N N . GLU A 1 105 ? 19.358 1.853 -37.218 1.00 98.25 105 GLU A N 1
ATOM 817 C CA . GLU A 1 105 ? 20.822 1.755 -37.195 1.00 98.25 105 GLU A CA 1
ATOM 818 C C . GLU A 1 105 ? 21.341 0.677 -38.156 1.00 98.25 105 GLU A C 1
ATOM 820 O O . GLU A 1 105 ? 22.311 0.899 -38.880 1.00 98.25 105 GLU A O 1
ATOM 825 N N . ARG A 1 106 ? 20.673 -0.484 -38.225 1.00 98.12 106 ARG A N 1
ATOM 826 C CA . ARG A 1 106 ? 21.036 -1.551 -39.173 1.00 98.12 106 ARG A CA 1
ATOM 827 C C . ARG A 1 106 ? 20.855 -1.121 -40.624 1.00 98.12 106 ARG A C 1
ATOM 829 O O . ARG A 1 106 ? 21.710 -1.428 -41.451 1.00 98.12 106 ARG A O 1
ATOM 836 N N . GLU A 1 107 ? 19.760 -0.438 -40.942 1.00 98.31 107 GLU A N 1
ATOM 837 C CA . GLU A 1 107 ? 19.486 0.062 -42.293 1.00 98.31 107 GLU A CA 1
ATOM 838 C C . GLU A 1 107 ? 20.505 1.132 -42.715 1.00 98.31 107 GLU A C 1
ATOM 840 O O . GLU A 1 107 ? 20.997 1.113 -43.849 1.00 98.31 107 GLU A O 1
ATOM 845 N N . GLN A 1 108 ? 20.882 2.019 -41.791 1.00 98.12 108 GLN A N 1
ATOM 846 C CA . GLN A 1 108 ? 21.933 3.014 -42.005 1.00 98.12 108 GLN A CA 1
ATOM 847 C C . GLN A 1 108 ? 23.291 2.348 -42.235 1.00 98.12 108 GLN A C 1
ATOM 849 O O . GLN A 1 108 ? 23.915 2.591 -43.268 1.00 98.12 108 GLN A O 1
ATOM 854 N N . ALA A 1 109 ? 23.702 1.433 -41.354 1.00 98.06 109 ALA A N 1
ATOM 855 C CA . ALA A 1 109 ? 24.964 0.708 -41.488 1.00 98.06 109 ALA A CA 1
ATOM 856 C C . ALA A 1 109 ? 25.032 -0.107 -42.792 1.00 98.06 109 ALA A C 1
ATOM 858 O O . ALA A 1 109 ? 26.065 -0.132 -43.461 1.00 98.06 109 ALA A O 1
ATOM 859 N N . ALA A 1 110 ? 23.928 -0.745 -43.196 1.00 98.12 110 ALA A N 1
ATOM 860 C CA . ALA A 1 110 ? 23.852 -1.467 -44.464 1.00 98.12 110 ALA A CA 1
ATOM 861 C C . ALA A 1 110 ? 24.005 -0.527 -45.671 1.00 98.12 110 ALA A C 1
ATOM 863 O O . ALA A 1 110 ? 24.717 -0.854 -46.624 1.00 98.12 110 ALA A O 1
ATOM 864 N N . SER A 1 111 ? 23.372 0.647 -45.617 1.00 98.06 111 SER A N 1
ATOM 865 C CA . SER A 1 111 ? 23.467 1.666 -46.667 1.00 98.06 111 SER A CA 1
ATOM 866 C C . SER A 1 111 ? 24.881 2.241 -46.777 1.00 98.06 111 SER A C 1
ATOM 868 O O . SER A 1 111 ? 25.401 2.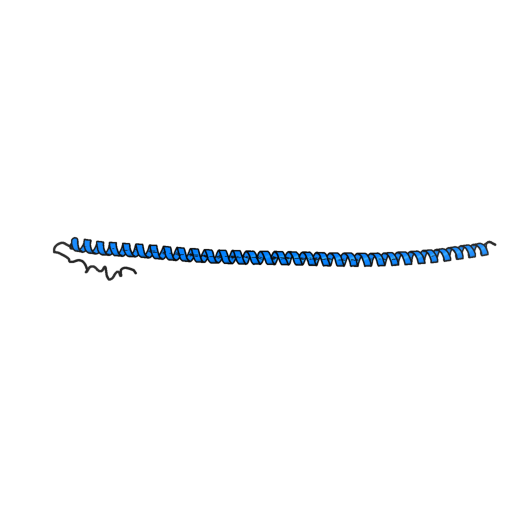400 -47.881 1.00 98.06 111 SER A O 1
ATOM 870 N N . GLU A 1 112 ? 25.532 2.516 -45.648 1.00 98.12 112 GLU A N 1
ATOM 871 C CA . GLU A 1 112 ? 26.918 2.991 -45.601 1.00 98.12 112 GLU A CA 1
ATOM 872 C C . GLU A 1 112 ? 27.900 1.938 -46.116 1.00 98.12 112 GLU A C 1
ATOM 874 O O . GLU A 1 112 ? 28.736 2.243 -46.966 1.00 98.12 112 GLU A O 1
ATOM 879 N N . ALA A 1 113 ? 27.757 0.683 -45.683 1.00 97.81 113 ALA A N 1
ATOM 880 C CA . ALA A 1 113 ? 28.576 -0.420 -46.174 1.00 97.81 113 ALA A CA 1
ATOM 881 C C . ALA A 1 113 ? 28.424 -0.610 -47.691 1.00 97.81 113 ALA A C 1
ATOM 883 O O . ALA A 1 113 ? 29.402 -0.893 -48.383 1.00 97.81 113 ALA A O 1
ATOM 884 N N . GLN A 1 114 ? 27.211 -0.433 -48.226 1.00 97.81 114 GLN A N 1
ATOM 885 C CA . GLN A 1 114 ? 26.981 -0.488 -49.667 1.00 97.81 114 GLN A CA 1
ATOM 886 C C . GLN A 1 114 ? 27.719 0.639 -50.398 1.00 97.81 114 GLN A C 1
ATOM 888 O O . GLN A 1 114 ? 28.433 0.356 -51.357 1.00 97.81 114 GLN A O 1
ATOM 893 N N . ARG A 1 115 ? 27.629 1.883 -49.910 1.00 97.62 115 ARG A N 1
ATOM 894 C CA . ARG A 1 115 ? 28.364 3.021 -50.491 1.00 97.62 115 ARG A CA 1
ATOM 895 C C . ARG A 1 115 ? 29.872 2.792 -50.479 1.00 97.62 115 ARG A C 1
ATOM 897 O O . ARG A 1 115 ? 30.515 2.966 -51.507 1.00 97.62 115 ARG A O 1
ATOM 904 N N . GLN A 1 116 ? 30.421 2.327 -49.357 1.00 97.44 116 GLN A N 1
ATOM 905 C CA . GLN A 1 116 ? 31.850 2.023 -49.247 1.00 97.44 116 GLN A CA 1
ATOM 906 C C . GLN A 1 116 ? 32.286 0.935 -50.235 1.00 97.44 116 GLN A C 1
ATOM 908 O O . GLN A 1 116 ? 33.352 1.043 -50.841 1.00 97.44 116 GLN A O 1
ATOM 913 N N . ARG A 1 117 ? 31.466 -0.108 -50.437 1.00 97.38 117 ARG A N 1
ATOM 914 C CA . ARG A 1 117 ? 31.741 -1.135 -51.455 1.00 97.38 117 ARG A CA 1
ATOM 915 C C . ARG A 1 117 ? 31.728 -0.561 -52.865 1.00 97.38 117 ARG A C 1
ATOM 917 O O . ARG A 1 117 ? 32.615 -0.891 -53.650 1.00 97.38 117 ARG A O 1
ATOM 924 N N . ASP A 1 118 ? 30.748 0.280 -53.179 1.00 97.50 118 ASP A N 1
ATOM 925 C CA . ASP A 1 118 ? 30.628 0.889 -54.501 1.00 97.50 118 ASP A CA 1
ATOM 926 C C . ASP A 1 118 ? 31.826 1.812 -54.777 1.00 97.50 118 ASP A C 1
ATOM 928 O O . ASP A 1 118 ? 32.478 1.670 -55.813 1.00 97.50 118 ASP A O 1
ATOM 932 N N . GLU A 1 119 ? 32.213 2.655 -53.817 1.00 97.25 119 GLU A N 1
ATOM 933 C CA . GLU A 1 119 ? 33.412 3.503 -53.890 1.00 97.25 119 GLU A CA 1
ATOM 934 C C . GLU A 1 119 ? 34.697 2.685 -54.071 1.00 97.25 119 GLU A C 1
ATOM 936 O O . GLU A 1 119 ? 35.489 2.965 -54.974 1.00 97.25 119 GLU A O 1
ATOM 941 N N . ALA A 1 120 ? 34.892 1.634 -53.268 1.00 97.12 120 ALA A N 1
ATOM 942 C CA . ALA A 1 120 ? 36.049 0.749 -53.391 1.00 97.12 120 ALA A CA 1
ATOM 943 C C . ALA A 1 120 ? 36.090 0.051 -54.762 1.00 97.12 120 ALA A C 1
ATOM 945 O O . ALA A 1 120 ? 37.162 -0.115 -55.346 1.00 97.12 120 ALA A O 1
ATOM 946 N N . SER A 1 121 ? 34.927 -0.323 -55.308 1.00 97.06 121 SER A N 1
ATOM 947 C CA . SER A 1 121 ? 34.832 -0.943 -56.631 1.00 97.06 121 SER A CA 1
ATOM 948 C C . SER A 1 121 ? 35.221 0.018 -57.758 1.00 97.06 121 SER A C 1
ATOM 950 O O . SER A 1 121 ? 35.909 -0.390 -58.696 1.00 97.06 121 SER A O 1
ATOM 952 N N . VAL A 1 122 ? 34.838 1.296 -57.652 1.00 97.06 122 VAL A N 1
ATOM 953 C CA . VAL A 1 122 ? 35.225 2.347 -58.602 1.00 97.06 122 VAL A CA 1
ATOM 954 C C . VAL A 1 122 ? 36.732 2.583 -58.526 1.00 97.06 122 VAL A C 1
ATOM 956 O O . VAL A 1 122 ? 37.413 2.490 -59.545 1.00 97.06 122 VAL A O 1
ATOM 959 N N . GLN A 1 123 ? 37.280 2.760 -57.321 1.00 95.81 123 GLN A N 1
ATOM 960 C CA . GLN A 1 123 ? 38.720 2.957 -57.123 1.00 95.81 123 GLN A CA 1
ATOM 961 C C . GLN A 1 123 ? 39.555 1.787 -57.662 1.00 95.81 123 GLN A C 1
ATOM 963 O O . GLN A 1 123 ? 40.603 2.002 -58.275 1.00 95.81 123 GLN A O 1
ATOM 968 N N . ALA A 1 124 ? 39.091 0.548 -57.467 1.00 95.44 124 ALA A N 1
ATOM 969 C CA . ALA A 1 124 ? 39.757 -0.638 -57.993 1.00 95.44 124 ALA A CA 1
ATOM 970 C C . ALA A 1 124 ? 39.779 -0.650 -59.530 1.00 95.44 124 ALA A C 1
ATOM 972 O O . ALA A 1 124 ? 40.817 -0.944 -60.124 1.00 95.44 124 ALA A O 1
ATOM 973 N N . ARG A 1 125 ? 38.665 -0.289 -60.183 1.00 95.69 125 ARG A N 1
ATOM 974 C CA . ARG A 1 125 ? 38.594 -0.175 -61.651 1.00 95.69 125 ARG A CA 1
ATOM 975 C C . ARG A 1 125 ? 39.535 0.906 -62.178 1.00 95.69 125 ARG A C 1
ATOM 977 O O . ARG A 1 125 ? 40.292 0.636 -63.108 1.00 95.69 125 ARG A O 1
ATOM 984 N N . ASP A 1 126 ? 39.550 2.077 -61.547 1.00 95.62 126 ASP A N 1
ATOM 985 C CA . ASP A 1 126 ? 40.428 3.190 -61.930 1.00 95.62 126 ASP A CA 1
ATOM 986 C C . ASP A 1 126 ? 41.913 2.848 -61.755 1.00 95.62 126 ASP A C 1
ATOM 988 O O . ASP A 1 126 ? 42.766 3.288 -62.530 1.00 95.62 126 ASP A O 1
ATOM 992 N N . TYR A 1 127 ? 42.254 2.075 -60.720 1.00 94.31 127 TYR A N 1
ATOM 993 C CA . TYR A 1 127 ? 43.616 1.589 -60.515 1.00 94.31 127 TYR A CA 1
ATOM 994 C C . TYR A 1 127 ? 44.037 0.612 -61.617 1.00 94.31 127 TYR A C 1
ATOM 996 O O . TYR A 1 127 ? 45.099 0.790 -62.211 1.00 94.31 127 TYR A O 1
ATOM 1004 N N . VAL A 1 128 ? 43.195 -0.378 -61.936 1.00 94.94 128 VAL A N 1
ATOM 1005 C CA . VAL A 1 128 ? 43.468 -1.348 -63.010 1.00 94.94 128 VAL A CA 1
ATOM 1006 C C . VAL A 1 128 ? 43.606 -0.653 -64.367 1.00 94.94 128 VAL A C 1
ATOM 1008 O O . VAL A 1 128 ? 44.541 -0.964 -65.102 1.00 94.94 128 VAL A O 1
ATOM 1011 N N . GLY A 1 129 ? 42.742 0.322 -64.676 1.00 94.19 129 GLY A N 1
ATOM 1012 C CA . GLY A 1 129 ? 42.838 1.122 -65.903 1.00 94.19 129 GLY A CA 1
ATOM 1013 C C . GLY A 1 129 ? 44.181 1.846 -66.019 1.00 94.19 129 GLY A C 1
ATOM 1014 O O . GLY A 1 129 ? 44.898 1.660 -66.998 1.00 94.19 129 GLY A O 1
ATOM 1015 N N . ARG A 1 130 ? 44.591 2.567 -64.965 1.00 93.88 130 ARG A N 1
ATOM 1016 C CA . ARG A 1 130 ? 45.893 3.259 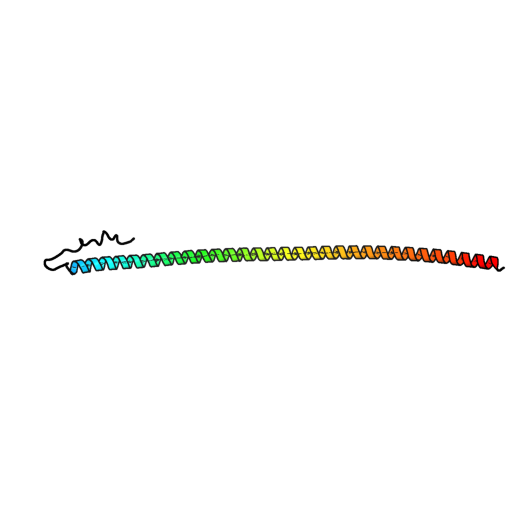-64.935 1.00 93.88 130 ARG A CA 1
ATOM 1017 C C . ARG A 1 130 ? 47.084 2.315 -65.095 1.00 93.88 130 ARG A C 1
ATOM 1019 O O . ARG A 1 130 ? 48.059 2.678 -65.743 1.00 93.88 130 ARG A O 1
ATOM 1026 N N . VAL A 1 131 ? 47.036 1.123 -64.499 1.00 93.50 131 VAL A N 1
ATOM 1027 C CA . VAL A 1 131 ? 48.110 0.126 -64.652 1.00 93.50 131 VAL A CA 1
ATOM 1028 C C . VAL A 1 131 ? 48.159 -0.417 -66.085 1.00 93.50 131 VAL A C 1
ATOM 1030 O O . VAL A 1 131 ? 49.250 -0.586 -66.627 1.00 93.50 131 VAL A O 1
ATOM 1033 N N . SER A 1 132 ? 47.006 -0.646 -66.719 1.00 91.62 132 SER A N 1
ATOM 1034 C CA . SER A 1 132 ? 46.931 -1.079 -68.121 1.00 91.62 132 SER A CA 1
ATOM 1035 C C . SER A 1 132 ? 47.525 -0.040 -69.079 1.00 91.62 132 SER A C 1
ATOM 1037 O O . SER A 1 132 ? 48.279 -0.407 -69.979 1.00 91.62 132 SER A O 1
ATOM 1039 N N . ASP A 1 133 ? 47.245 1.246 -68.855 1.00 92.00 133 ASP A N 1
ATOM 1040 C CA . ASP A 1 133 ? 47.782 2.345 -69.672 1.00 92.00 133 ASP A CA 1
ATOM 1041 C C . ASP A 1 133 ? 49.305 2.495 -69.527 1.00 92.00 133 ASP A C 1
ATOM 1043 O O . ASP A 1 133 ? 49.986 2.873 -70.473 1.00 92.00 133 ASP A O 1
ATOM 1047 N N . LEU A 1 134 ? 49.858 2.185 -68.349 1.00 89.81 134 LEU A N 1
ATOM 1048 C CA . LEU A 1 134 ? 51.305 2.234 -68.092 1.00 89.81 134 LEU A CA 1
ATOM 1049 C C . LEU A 1 134 ? 52.071 1.018 -68.637 1.00 89.81 134 LEU A C 1
ATOM 1051 O O . LEU A 1 134 ? 53.300 1.053 -68.686 1.00 89.81 134 LEU A O 1
ATOM 1055 N N . THR A 1 135 ? 51.374 -0.069 -68.976 1.00 88.75 135 THR A N 1
ATOM 1056 C CA . THR A 1 135 ? 51.980 -1.341 -69.411 1.00 88.75 135 THR A CA 1
ATOM 1057 C C . THR A 1 135 ? 51.763 -1.658 -70.895 1.00 88.75 135 THR A C 1
ATOM 1059 O O . THR A 1 135 ? 52.278 -2.676 -71.361 1.00 88.75 135 THR A O 1
ATOM 1062 N N . SER A 1 136 ? 51.048 -0.792 -71.624 1.00 69.12 136 SER A N 1
ATOM 1063 C CA . SER A 1 136 ? 50.835 -0.851 -73.082 1.00 69.12 136 SER A CA 1
ATOM 1064 C C . SER A 1 136 ? 51.833 0.028 -73.833 1.00 69.12 136 SER A C 1
ATOM 1066 O O . SER A 1 136 ? 52.260 -0.391 -74.931 1.00 69.12 136 SER A O 1
#